Protein AF-A0A401JHW0-F1 (afdb_monomer_lite)

Organism: NCBI:txid1559896

Sequence (57 aa):
MDTTDQGFHQEALVPLSSETHAGEDVAIFARGPKAHLFHGVQEQNYIFHVMKDALDL

InterPro domains:
  IPR001952 Alkaline phosphatase [PF00245] (6-56)
  IPR001952 Alkaline phosphatase [PTHR11596] (2-55)
  IPR017850 Alkaline-phosphatase-like, core domain superfamily [G3DSA:3.40.720.10] (1-57)
  IPR017850 Alkaline-phosphatase-like, core domain superfamily [SSF53649] (2-57)

Structure (mmCIF, N/CA/C/O backbone):
data_AF-A0A401JHW0-F1
#
_entry.id   AF-A0A401JHW0-F1
#
loop_
_atom_site.group_PDB
_atom_site.id
_atom_site.type_symbol
_atom_site.label_atom_id
_atom_site.label_alt_id
_atom_site.label_comp_id
_atom_site.label_asym_id
_atom_site.label_entity_id
_atom_site.label_seq_id
_atom_site.pdbx_PDB_ins_code
_atom_site.Cartn_x
_atom_site.Cartn_y
_atom_site.Cartn_z
_atom_site.occupancy
_atom_site.B_iso_or_equiv
_atom_site.auth_seq_id
_atom_site.auth_comp_id
_atom_site.auth_asym_id
_atom_site.auth_atom_id
_atom_site.pdbx_PDB_model_num
ATOM 1 N N . MET A 1 1 ? 28.004 -19.308 -12.501 1.00 82.06 1 MET A N 1
ATOM 2 C CA . MET A 1 1 ? 27.192 -18.182 -12.009 1.00 82.06 1 MET A CA 1
ATOM 3 C C . MET A 1 1 ? 26.570 -18.643 -10.710 1.00 82.06 1 MET A C 1
ATOM 5 O O . MET A 1 1 ? 25.942 -19.695 -10.730 1.00 82.06 1 MET A O 1
ATOM 9 N N . ASP A 1 2 ? 26.820 -17.950 -9.606 1.00 93.38 2 ASP A N 1
ATOM 10 C CA . ASP A 1 2 ? 26.135 -18.218 -8.341 1.00 93.38 2 ASP A CA 1
ATOM 11 C C . ASP A 1 2 ? 24.924 -17.286 -8.259 1.00 93.38 2 ASP A C 1
ATOM 13 O O . ASP A 1 2 ? 25.079 -16.071 -8.180 1.00 93.38 2 ASP A O 1
ATOM 17 N N . THR A 1 3 ? 23.718 -17.845 -8.343 1.00 94.75 3 THR A N 1
ATOM 18 C CA . THR A 1 3 ? 22.470 -17.066 -8.295 1.00 94.75 3 THR A CA 1
ATOM 19 C C . THR A 1 3 ? 22.095 -16.642 -6.876 1.00 94.75 3 THR A C 1
ATOM 21 O O . THR A 1 3 ? 21.076 -15.981 -6.690 1.00 94.75 3 THR A O 1
ATOM 24 N N . THR A 1 4 ? 22.870 -17.072 -5.878 1.00 96.06 4 THR A N 1
ATOM 25 C CA . THR A 1 4 ? 22.682 -16.733 -4.464 1.00 96.06 4 THR A CA 1
ATOM 26 C C . THR A 1 4 ? 23.636 -15.634 -3.984 1.00 96.06 4 THR A C 1
ATOM 28 O O . THR A 1 4 ? 23.505 -15.175 -2.851 1.00 96.06 4 THR A O 1
ATOM 31 N N . ASP A 1 5 ? 24.563 -15.178 -4.837 1.00 97.50 5 ASP A N 1
ATOM 32 C CA . ASP A 1 5 ? 25.435 -14.035 -4.557 1.00 97.50 5 ASP A CA 1
ATOM 33 C C . ASP A 1 5 ? 24.602 -12.761 -4.311 1.00 97.50 5 ASP A C 1
ATOM 35 O O . ASP A 1 5 ? 23.650 -12.475 -5.038 1.00 97.50 5 ASP A O 1
ATOM 39 N N . GLN A 1 6 ? 24.968 -11.969 -3.298 1.00 96.19 6 GLN A N 1
ATOM 40 C CA . GLN A 1 6 ? 24.253 -10.748 -2.906 1.00 96.19 6 GLN A CA 1
ATOM 41 C C . GLN A 1 6 ? 24.173 -9.698 -4.033 1.00 96.19 6 GLN A C 1
ATOM 43 O O . GLN A 1 6 ? 23.247 -8.887 -4.048 1.00 96.19 6 GLN A O 1
ATOM 48 N N . GLY A 1 7 ? 25.140 -9.683 -4.956 1.00 95.31 7 GLY A N 1
ATOM 49 C CA . GLY A 1 7 ? 25.178 -8.772 -6.102 1.00 95.31 7 GLY A CA 1
ATOM 50 C C . GLY A 1 7 ? 24.488 -9.310 -7.358 1.00 95.31 7 GLY A C 1
ATOM 51 O O . GLY A 1 7 ? 24.438 -8.612 -8.378 1.00 95.31 7 GLY A O 1
ATOM 52 N N . PHE A 1 8 ? 23.976 -10.542 -7.323 1.00 96.56 8 PHE A N 1
ATOM 53 C CA . PHE A 1 8 ? 23.313 -11.143 -8.470 1.00 96.56 8 PHE A CA 1
ATOM 54 C C . PHE A 1 8 ? 21.954 -10.480 -8.726 1.00 96.56 8 PHE A C 1
ATOM 56 O O . PHE A 1 8 ? 21.085 -10.455 -7.859 1.00 96.56 8 PHE A O 1
ATOM 63 N N . HIS A 1 9 ? 21.763 -9.974 -9.945 1.00 96.06 9 HIS A N 1
ATOM 64 C CA . HIS A 1 9 ? 20.481 -9.455 -10.414 1.00 96.06 9 HIS A CA 1
ATOM 65 C C . HIS A 1 9 ? 19.800 -10.528 -11.259 1.00 96.06 9 HIS A C 1
ATOM 67 O O . HIS A 1 9 ? 20.392 -11.029 -12.218 1.00 96.06 9 HIS A O 1
ATOM 73 N N . GLN A 1 10 ? 18.568 -10.888 -10.901 1.00 96.75 10 GLN A N 1
ATOM 74 C CA . GLN A 1 10 ? 17.784 -11.857 -11.661 1.00 96.75 10 GLN A CA 1
ATOM 75 C C . GLN A 1 10 ? 17.474 -11.325 -13.066 1.00 96.75 10 GLN A C 1
ATOM 77 O O . GLN A 1 10 ? 17.418 -10.118 -13.305 1.00 96.75 10 GLN A O 1
ATOM 82 N N . GLU A 1 11 ? 17.281 -12.249 -14.005 1.00 96.12 11 GLU A N 1
ATOM 83 C CA . GLU A 1 11 ? 16.957 -11.912 -15.389 1.00 96.12 11 GLU A CA 1
ATOM 84 C C . GLU A 1 11 ? 15.627 -11.149 -15.470 1.00 96.12 11 GLU A C 1
ATOM 86 O O . GLU A 1 11 ? 14.644 -11.506 -14.820 1.00 96.12 11 GLU A O 1
ATOM 91 N N . ALA A 1 12 ? 15.594 -10.110 -16.306 1.00 96.81 12 ALA A N 1
ATOM 92 C CA . ALA A 1 12 ? 14.408 -9.309 -16.576 1.00 96.81 12 ALA A CA 1
ATOM 93 C C . ALA A 1 12 ? 14.082 -9.339 -18.072 1.00 96.81 12 ALA A C 1
ATOM 95 O O . ALA A 1 12 ? 14.977 -9.358 -18.917 1.00 96.81 12 ALA A O 1
ATOM 96 N N . LEU A 1 13 ? 12.790 -9.304 -18.408 1.00 98.31 13 LEU A N 1
ATOM 97 C CA . LEU A 1 13 ? 12.337 -9.314 -19.802 1.00 98.31 13 LEU A CA 1
ATOM 98 C C . LEU A 1 13 ? 12.624 -7.988 -20.527 1.00 98.31 13 LEU A C 1
ATOM 100 O O . LEU A 1 13 ? 12.862 -7.982 -21.733 1.00 98.31 13 LEU A O 1
ATOM 104 N N . VAL A 1 14 ? 12.585 -6.867 -19.802 1.00 98.19 14 VAL A N 1
ATOM 105 C CA . VAL A 1 14 ? 12.785 -5.517 -20.344 1.00 98.19 14 VAL A CA 1
ATOM 106 C C . VAL A 1 14 ? 13.970 -4.864 -19.628 1.00 98.19 14 VAL A C 1
ATOM 108 O O . VAL A 1 14 ? 13.942 -4.764 -18.401 1.00 98.19 14 VAL A O 1
ATOM 111 N N . PRO A 1 15 ? 15.007 -4.405 -20.354 1.00 97.25 15 PRO A N 1
ATOM 112 C CA . PRO A 1 15 ? 16.160 -3.766 -19.736 1.00 97.25 15 PRO A CA 1
ATOM 113 C C . PRO A 1 15 ? 15.813 -2.332 -19.326 1.00 97.25 15 PRO A C 1
ATOM 115 O O . PRO A 1 15 ? 15.548 -1.477 -20.172 1.00 97.25 15 PRO A O 1
ATOM 118 N N . LEU A 1 16 ? 15.852 -2.063 -18.025 1.00 97.88 16 LEU A N 1
ATOM 119 C CA . LEU A 1 16 ? 15.678 -0.733 -17.447 1.00 97.88 16 LEU A CA 1
ATOM 120 C C . LEU A 1 16 ? 16.864 -0.408 -16.537 1.00 97.88 16 LEU A C 1
ATOM 122 O O . LEU A 1 16 ? 17.523 -1.304 -16.015 1.00 97.88 16 LEU A O 1
ATOM 126 N N . SER A 1 17 ? 17.133 0.883 -16.327 1.00 97.25 17 SER A N 1
ATOM 127 C CA . SER A 1 17 ? 18.140 1.326 -15.352 1.00 97.25 17 SER A CA 1
ATOM 128 C C . SER A 1 17 ? 17.709 1.083 -13.901 1.00 97.25 17 SER A C 1
ATOM 130 O O . SER A 1 17 ? 18.547 1.107 -13.004 1.00 97.25 17 SER A O 1
ATOM 132 N N . SER A 1 18 ? 16.410 0.878 -13.674 1.00 97.56 18 SER A N 1
ATOM 133 C CA . SER A 1 18 ? 15.785 0.579 -12.390 1.00 97.56 18 SER A CA 1
ATOM 134 C C . SER A 1 18 ? 14.503 -0.216 -12.645 1.00 97.56 18 SER A C 1
ATOM 136 O O . SER A 1 18 ? 13.819 0.026 -13.641 1.00 97.56 18 SER A O 1
ATOM 138 N N . GLU A 1 19 ? 14.205 -1.181 -11.778 1.00 97.94 19 GLU A N 1
ATOM 139 C CA . GLU A 1 19 ? 12.941 -1.917 -11.816 1.00 97.94 19 GLU A CA 1
ATOM 140 C C . GLU A 1 19 ? 11.754 -0.978 -11.535 1.00 97.94 19 GLU A C 1
ATOM 142 O O . GLU A 1 19 ? 11.906 0.090 -10.936 1.00 97.94 19 GLU A O 1
ATOM 147 N N . THR A 1 20 ? 10.578 -1.336 -12.048 1.00 97.81 20 THR A N 1
ATOM 148 C CA . THR A 1 20 ? 9.342 -0.580 -11.837 1.00 97.81 20 THR A CA 1
ATOM 149 C C . THR A 1 20 ? 8.419 -1.337 -10.908 1.00 97.81 20 THR A C 1
ATOM 151 O O . THR A 1 20 ? 8.197 -2.523 -11.128 1.00 97.81 20 THR A O 1
ATOM 154 N N . HIS A 1 21 ? 7.754 -0.624 -10.003 1.00 98.12 21 HIS A N 1
ATOM 155 C CA . HIS A 1 21 ? 6.732 -1.223 -9.153 1.00 98.12 21 HIS A CA 1
ATOM 156 C C . HIS A 1 21 ? 5.627 -1.898 -9.972 1.00 98.12 21 HIS A C 1
ATOM 158 O O . HIS A 1 21 ? 5.183 -1.377 -11.001 1.00 98.12 21 HIS A O 1
ATOM 164 N N . ALA A 1 22 ? 5.143 -3.021 -9.456 1.00 97.94 22 ALA A N 1
ATOM 165 C CA . ALA A 1 22 ? 3.934 -3.659 -9.934 1.00 97.94 22 ALA A CA 1
ATOM 166 C C . ALA A 1 22 ? 2.686 -3.042 -9.254 1.00 97.94 22 ALA A C 1
ATOM 168 O O . ALA A 1 22 ? 2.785 -2.340 -8.244 1.00 97.94 22 ALA A O 1
ATOM 169 N N . GLY A 1 23 ? 1.528 -3.182 -9.905 1.00 97.69 23 GLY A N 1
ATOM 170 C CA . GLY A 1 23 ? 0.274 -2.501 -9.546 1.00 97.69 23 GLY A CA 1
ATOM 171 C C . GLY A 1 23 ? -0.812 -3.434 -9.014 1.00 97.69 23 GLY A C 1
ATOM 172 O O . GLY A 1 23 ? -1.991 -3.097 -9.105 1.00 97.69 23 GLY A O 1
ATOM 173 N N . GLU A 1 24 ? -0.438 -4.627 -8.563 1.00 98.19 24 GLU A N 1
ATOM 174 C CA . GLU A 1 24 ? -1.339 -5.611 -7.974 1.00 98.19 24 GLU A CA 1
ATOM 175 C C . GLU A 1 24 ? -1.802 -5.225 -6.565 1.00 98.19 24 GLU A C 1
ATOM 177 O O . GLU A 1 24 ? -1.183 -4.420 -5.866 1.00 98.19 24 GLU A O 1
ATOM 182 N N . ASP A 1 25 ? -2.893 -5.854 -6.131 1.00 98.25 25 ASP A N 1
ATOM 183 C CA . ASP A 1 25 ? -3.395 -5.717 -4.769 1.00 98.25 25 ASP A CA 1
ATOM 184 C C . ASP A 1 25 ? -2.355 -6.195 -3.742 1.00 98.25 25 ASP A C 1
ATOM 186 O O . ASP A 1 25 ? -1.734 -7.250 -3.891 1.00 98.25 25 ASP A O 1
ATOM 190 N N . VAL A 1 26 ? -2.228 -5.452 -2.638 1.00 98.19 26 VAL A N 1
ATOM 191 C CA . VAL A 1 26 ? -1.353 -5.802 -1.509 1.00 98.19 26 VAL A CA 1
ATOM 192 C C . VAL A 1 26 ? -2.159 -6.247 -0.291 1.00 98.19 26 VAL A C 1
ATOM 194 O O . VAL A 1 26 ? -3.267 -5.777 -0.036 1.00 98.19 26 VAL A O 1
ATOM 197 N N . ALA A 1 27 ? -1.587 -7.156 0.499 1.00 98.25 27 ALA A N 1
ATOM 198 C CA . ALA A 1 27 ? -2.253 -7.692 1.680 1.00 98.25 27 ALA A CA 1
ATOM 199 C C . ALA A 1 27 ? -2.345 -6.665 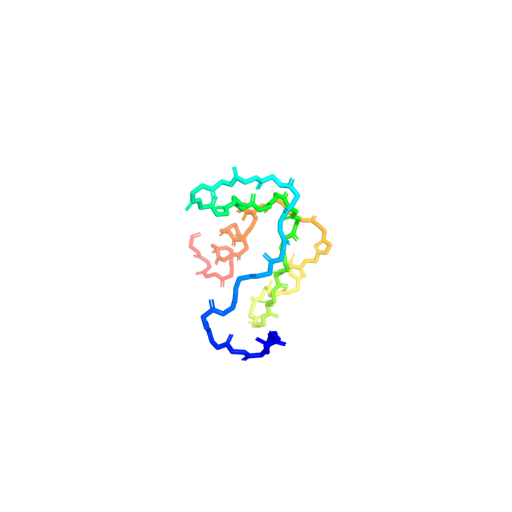2.823 1.00 98.25 27 ALA A C 1
ATOM 201 O O . ALA A 1 27 ? -1.392 -5.940 3.111 1.00 98.25 27 ALA A O 1
ATOM 202 N N . ILE A 1 28 ? -3.470 -6.685 3.544 1.00 98.44 28 ILE A N 1
ATOM 203 C CA . ILE A 1 28 ? -3.657 -5.963 4.808 1.00 98.44 28 ILE A CA 1
ATOM 204 C C . ILE A 1 28 ? -3.740 -6.987 5.944 1.00 98.44 28 ILE A C 1
ATOM 206 O O . ILE A 1 28 ? -4.579 -7.886 5.922 1.00 98.44 28 ILE A O 1
ATOM 210 N N . PHE A 1 29 ? -2.899 -6.824 6.968 1.00 98.38 29 PHE A N 1
ATOM 211 C CA . PHE A 1 29 ? -2.958 -7.604 8.207 1.00 98.38 29 PHE A CA 1
ATOM 212 C C . PHE A 1 29 ? -3.370 -6.692 9.362 1.00 98.38 29 PHE A C 1
ATOM 214 O O . PHE A 1 29 ? -2.726 -5.672 9.605 1.00 98.38 29 PHE A O 1
ATOM 221 N N . ALA A 1 30 ? -4.423 -7.057 10.096 1.00 98.31 30 ALA A N 1
ATOM 222 C CA . ALA A 1 30 ? -4.966 -6.228 11.169 1.00 98.31 30 ALA A CA 1
ATOM 223 C C . ALA A 1 30 ? -5.277 -7.034 12.438 1.00 98.31 30 ALA A C 1
ATOM 225 O O . ALA A 1 30 ? -5.711 -8.184 12.384 1.00 98.31 30 ALA A O 1
ATOM 226 N N . ARG A 1 31 ? -5.079 -6.403 13.601 1.00 98.44 31 ARG A N 1
ATOM 227 C CA . ARG A 1 31 ? -5.432 -6.934 14.927 1.00 98.44 31 ARG A CA 1
ATOM 228 C C . ARG A 1 31 ? -5.784 -5.780 15.865 1.00 98.44 31 ARG A C 1
ATOM 230 O O . ARG A 1 31 ? -5.079 -4.778 15.870 1.00 98.44 31 ARG A O 1
ATOM 237 N N . GLY A 1 32 ? -6.807 -5.955 16.704 1.00 97.88 32 GLY A N 1
ATOM 238 C CA . GLY A 1 32 ? -7.226 -4.966 17.706 1.00 97.88 32 GLY A CA 1
ATOM 239 C C . GLY A 1 32 ? -8.652 -4.445 17.485 1.00 97.88 32 GLY A C 1
ATOM 240 O O . GLY A 1 32 ? -9.421 -5.072 16.747 1.00 97.88 32 GLY A O 1
ATOM 241 N N . PRO A 1 33 ? -9.031 -3.330 18.141 1.00 98.00 33 PRO A N 1
ATOM 242 C CA . PRO A 1 33 ? -10.336 -2.698 17.961 1.00 98.00 33 PRO A CA 1
ATOM 243 C C . PRO A 1 33 ? -10.647 -2.460 16.483 1.00 98.00 33 PRO A C 1
ATOM 245 O O . PRO A 1 33 ? -9.791 -2.017 15.723 1.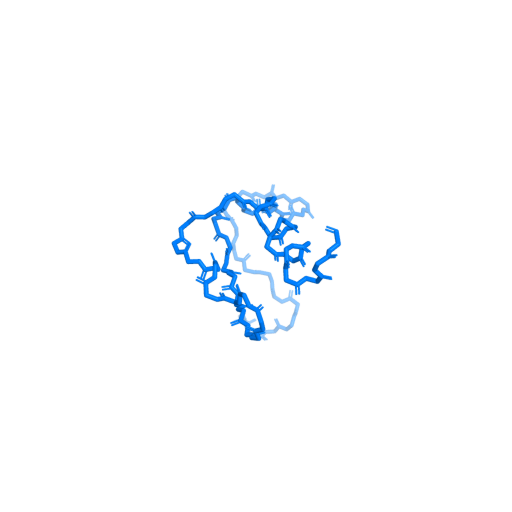00 98.00 33 PRO A O 1
ATOM 248 N N . LYS A 1 34 ? -11.870 -2.806 16.076 1.00 98.12 34 LYS A N 1
ATOM 249 C CA . LYS A 1 34 ? -12.377 -2.669 14.700 1.00 98.12 34 LYS A CA 1
ATOM 250 C C . LYS A 1 34 ? -11.562 -3.385 13.599 1.00 98.12 34 LYS A C 1
ATOM 252 O O . LYS A 1 34 ? -11.870 -3.226 12.426 1.00 98.12 34 LYS A O 1
ATOM 257 N N . ALA A 1 35 ? -10.611 -4.268 13.935 1.00 98.50 35 ALA A N 1
ATOM 258 C CA . ALA A 1 35 ? -9.823 -5.009 12.937 1.00 98.50 35 ALA A CA 1
ATOM 259 C C . ALA A 1 35 ? -10.669 -5.898 12.004 1.00 98.50 35 ALA A C 1
ATOM 261 O O . ALA A 1 35 ? -10.279 -6.125 10.866 1.00 98.50 35 ALA A O 1
ATOM 262 N N . HIS A 1 36 ? -11.839 -6.359 12.460 1.00 98.12 36 HIS A N 1
ATOM 263 C CA . HIS A 1 36 ? -12.788 -7.138 11.655 1.00 98.12 36 HIS A CA 1
ATOM 264 C C . HIS A 1 36 ? -13.385 -6.360 10.468 1.00 98.12 36 HIS A C 1
ATOM 266 O O . HIS A 1 36 ? -13.993 -6.976 9.598 1.00 98.12 36 HIS A O 1
ATOM 272 N N . LEU A 1 37 ? -13.225 -5.031 10.424 1.00 98.25 37 LEU A N 1
ATOM 273 C CA . LEU A 1 37 ? -13.610 -4.213 9.272 1.00 98.25 37 LEU A CA 1
ATOM 274 C C . LEU A 1 37 ? -12.670 -4.429 8.076 1.00 98.25 37 LEU A C 1
ATOM 276 O O . LEU A 1 37 ? -13.081 -4.258 6.935 1.00 98.25 37 LEU A O 1
ATOM 280 N N . PHE A 1 38 ? -11.429 -4.869 8.303 1.00 98.25 38 PHE A N 1
ATOM 281 C CA . PHE A 1 38 ? -10.544 -5.283 7.217 1.00 98.25 38 PHE A CA 1
ATOM 282 C C . PHE A 1 38 ? -10.916 -6.688 6.736 1.00 98.25 38 PHE A C 1
ATOM 284 O O . PHE A 1 38 ? -10.520 -7.693 7.326 1.00 98.25 38 PHE A O 1
ATOM 291 N N . HIS A 1 39 ? -11.689 -6.752 5.654 1.00 97.88 39 HI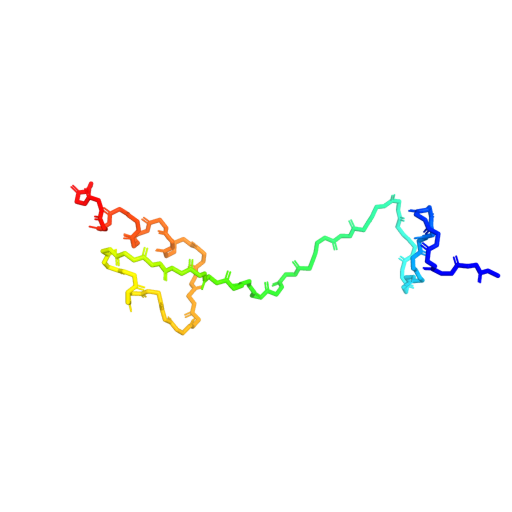S A N 1
ATOM 292 C CA . HIS A 1 39 ? -12.086 -7.995 4.997 1.00 97.88 39 HIS A CA 1
ATOM 293 C C . HIS A 1 39 ? -12.253 -7.793 3.485 1.00 97.88 39 HIS A C 1
ATOM 295 O O . HIS A 1 39 ? -12.586 -6.699 3.030 1.00 97.88 39 HIS A O 1
ATOM 301 N N . GLY A 1 40 ? -12.103 -8.867 2.705 1.00 98.06 40 GLY A N 1
ATOM 302 C CA . GLY A 1 40 ? -12.273 -8.827 1.248 1.00 98.06 40 GLY A CA 1
ATOM 303 C C . GLY A 1 40 ? -11.233 -7.961 0.529 1.00 98.06 40 GLY A C 1
ATOM 304 O O . GLY A 1 40 ? -10.128 -7.770 1.031 1.00 98.06 40 GLY A O 1
ATOM 305 N N . VAL A 1 41 ? -11.605 -7.461 -0.652 1.00 98.38 41 VAL A N 1
ATOM 306 C CA . VAL A 1 41 ? -10.823 -6.494 -1.439 1.00 98.38 41 VAL A CA 1
ATOM 307 C C . VAL A 1 41 ? -11.350 -5.096 -1.137 1.00 98.38 41 VAL A C 1
ATOM 309 O O . VAL A 1 41 ? -12.564 -4.890 -1.119 1.00 98.38 41 VAL A O 1
ATOM 312 N N . GLN A 1 42 ? -10.445 -4.160 -0.867 1.00 98.50 42 GLN A N 1
ATOM 313 C CA . GLN A 1 42 ? -10.766 -2.797 -0.452 1.00 98.50 42 GLN A CA 1
ATOM 314 C C . GLN A 1 42 ? -9.853 -1.807 -1.170 1.00 98.50 42 GLN A C 1
ATOM 316 O O . GLN A 1 42 ? -8.689 -2.104 -1.428 1.00 98.50 42 GLN A O 1
ATOM 321 N N . GLU A 1 43 ? -10.361 -0.604 -1.410 1.00 98.62 43 GLU A N 1
ATOM 322 C CA . GLU A 1 43 ? -9.541 0.517 -1.871 1.00 98.62 43 GLU A CA 1
ATOM 323 C C . GLU A 1 43 ? -8.510 0.915 -0.803 1.00 98.62 43 GLU A C 1
ATOM 325 O O . GLU A 1 43 ? -8.805 0.897 0.395 1.00 98.62 43 GLU A O 1
ATOM 330 N N . GLN A 1 44 ? -7.304 1.339 -1.203 1.00 98.62 44 GLN A N 1
ATOM 331 C CA . GLN A 1 44 ? -6.224 1.645 -0.249 1.00 98.62 44 GLN A CA 1
ATOM 332 C C . GLN A 1 44 ? -6.608 2.750 0.760 1.00 98.62 44 GLN A C 1
ATOM 334 O O . GLN A 1 44 ? -6.198 2.700 1.923 1.00 98.62 44 GLN A O 1
ATOM 339 N N . ASN A 1 45 ? -7.447 3.722 0.373 1.00 98.62 45 ASN A N 1
ATOM 340 C CA . ASN A 1 45 ? -7.917 4.774 1.286 1.00 98.62 45 ASN A CA 1
ATOM 341 C C . ASN A 1 45 ? -8.844 4.246 2.398 1.00 98.62 45 ASN A C 1
ATOM 343 O O . ASN A 1 45 ? -9.035 4.927 3.408 1.00 98.62 45 ASN A O 1
ATOM 347 N N . TYR A 1 46 ? -9.389 3.035 2.263 1.00 98.62 46 TYR A N 1
ATOM 348 C CA . TYR A 1 46 ? -10.183 2.384 3.305 1.00 98.62 46 TYR A CA 1
ATOM 349 C C . TYR A 1 46 ? -9.390 2.198 4.607 1.00 98.62 46 TYR A C 1
ATOM 351 O O . TYR A 1 46 ? -9.959 2.329 5.692 1.00 98.62 46 TYR A O 1
ATOM 359 N N . ILE A 1 47 ? -8.065 2.006 4.516 1.00 98.62 47 ILE A N 1
ATOM 360 C CA . ILE A 1 47 ? -7.163 1.915 5.676 1.00 98.62 47 ILE A CA 1
ATOM 361 C C . ILE A 1 47 ? -7.321 3.135 6.581 1.00 98.62 47 ILE A C 1
ATOM 363 O O . ILE A 1 47 ? -7.520 2.991 7.787 1.00 98.62 47 ILE A O 1
ATOM 367 N N . PHE A 1 48 ? -7.298 4.335 5.997 1.00 98.62 48 PHE A N 1
ATOM 368 C CA . PHE A 1 48 ? -7.474 5.573 6.748 1.00 98.62 48 PHE A CA 1
ATOM 369 C C . PHE A 1 48 ? -8.834 5.618 7.449 1.00 98.62 48 PHE A C 1
ATOM 371 O O . PHE A 1 48 ? -8.904 5.960 8.628 1.00 98.62 48 PHE A O 1
ATOM 378 N N . HIS A 1 49 ? -9.911 5.256 6.750 1.00 98.56 49 HIS A N 1
ATOM 379 C CA . HIS A 1 49 ? -11.259 5.318 7.312 1.00 98.56 49 HIS A CA 1
ATOM 380 C C . HIS A 1 49 ? -11.452 4.342 8.475 1.00 98.56 49 HIS A C 1
ATOM 382 O O . HIS A 1 49 ? -11.993 4.741 9.506 1.00 98.56 49 HIS A O 1
ATOM 388 N N . VAL A 1 50 ? -10.953 3.10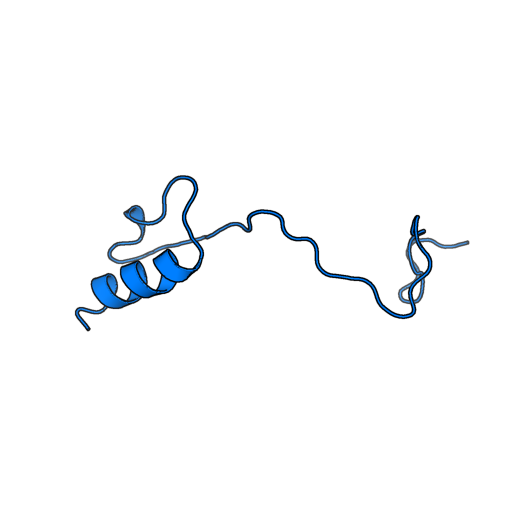9 8.357 1.00 98.44 50 VAL A N 1
ATOM 389 C CA . VAL A 1 50 ? -11.011 2.129 9.452 1.00 98.44 50 VAL A CA 1
ATOM 390 C C . VAL A 1 50 ? -10.154 2.570 10.635 1.00 98.44 50 VAL A C 1
ATOM 392 O O . VAL A 1 50 ? -10.593 2.450 11.775 1.00 98.44 50 VAL A O 1
ATOM 395 N N . MET A 1 51 ? -8.956 3.115 10.396 1.00 98.62 51 MET A N 1
ATOM 396 C CA . MET A 1 51 ? -8.104 3.625 11.477 1.00 98.62 51 MET A CA 1
ATOM 397 C C . MET A 1 51 ? -8.732 4.822 12.193 1.00 98.62 51 MET A C 1
ATOM 399 O O . MET A 1 51 ? -8.707 4.874 13.420 1.00 98.62 51 MET A O 1
ATOM 403 N N . LYS A 1 52 ? -9.311 5.763 11.439 1.00 98.50 52 LYS A N 1
ATOM 404 C CA . LYS A 1 52 ? -10.037 6.910 11.992 1.00 98.50 52 LYS A CA 1
ATOM 405 C C . LYS A 1 52 ? -11.181 6.441 12.886 1.00 98.50 52 LYS A C 1
ATOM 407 O O . LYS A 1 52 ? -11.281 6.882 14.025 1.00 98.50 52 LYS A O 1
ATOM 412 N N . ASP A 1 53 ? -11.993 5.517 12.379 1.00 97.88 53 ASP A N 1
ATOM 413 C CA . ASP A 1 53 ? -13.106 4.949 13.129 1.00 97.88 53 ASP A CA 1
ATOM 414 C C . ASP A 1 53 ? -12.603 4.201 14.376 1.00 97.88 53 ASP A C 1
ATOM 416 O O . ASP A 1 53 ? -13.131 4.392 15.463 1.00 97.88 53 ASP A O 1
ATOM 420 N N . ALA A 1 54 ? -11.544 3.395 14.279 1.00 98.19 54 ALA A N 1
ATOM 421 C CA . ALA A 1 54 ? -10.990 2.657 15.421 1.00 98.19 54 ALA A CA 1
ATOM 422 C C . ALA A 1 54 ? -10.473 3.553 16.559 1.00 98.19 54 ALA A C 1
ATOM 424 O O . ALA A 1 54 ? -10.416 3.098 17.702 1.00 98.19 54 ALA A O 1
ATOM 425 N N . LEU A 1 55 ? -10.084 4.790 16.243 1.00 98.19 55 LEU A N 1
ATOM 426 C CA . LEU A 1 55 ? -9.539 5.767 17.187 1.00 98.19 55 LEU A CA 1
ATOM 427 C C . LEU A 1 55 ? -10.567 6.813 17.649 1.00 98.19 55 LEU A C 1
ATOM 429 O O . LEU A 1 55 ? -10.194 7.697 18.416 1.00 98.19 55 LEU A O 1
ATOM 433 N N . ASP A 1 56 ? -11.821 6.721 17.191 1.00 96.38 56 A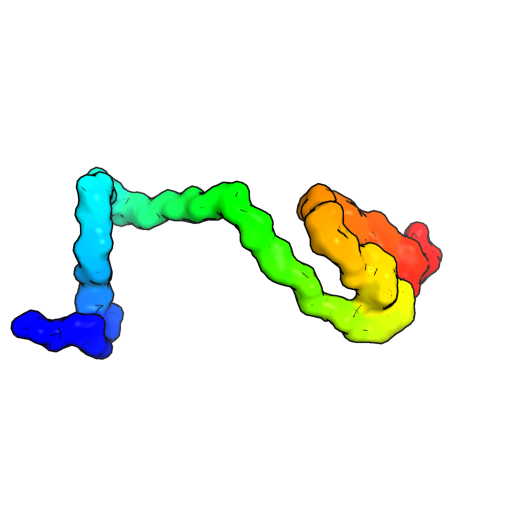SP A N 1
ATOM 434 C CA . ASP A 1 56 ? -12.880 7.712 17.433 1.00 96.38 56 ASP A CA 1
ATOM 435 C C . ASP A 1 56 ? -12.423 9.165 17.135 1.00 96.38 56 ASP A C 1
ATOM 437 O O . ASP A 1 56 ? -12.689 10.096 17.901 1.00 96.38 56 ASP A O 1
ATOM 441 N N . LEU A 1 57 ? -11.701 9.347 16.018 1.00 95.19 57 LEU A N 1
ATOM 442 C CA . LEU A 1 57 ? -11.170 10.635 15.526 1.00 95.19 57 LEU A CA 1
ATOM 443 C C . LEU A 1 57 ? -12.079 11.321 14.494 1.00 95.19 57 LEU A C 1
ATOM 445 O O . LEU A 1 57 ? -12.948 10.654 13.889 1.00 95.19 57 LEU A O 1
#

Secondary structure (DSSP, 8-state):
--TTSTTPPPP-SS--SS-----S-------STTGGG--SS--TTHHHHHHHHHTT-

pLDDT: mean 97.4, std 2.33, range [82.06, 98.62]
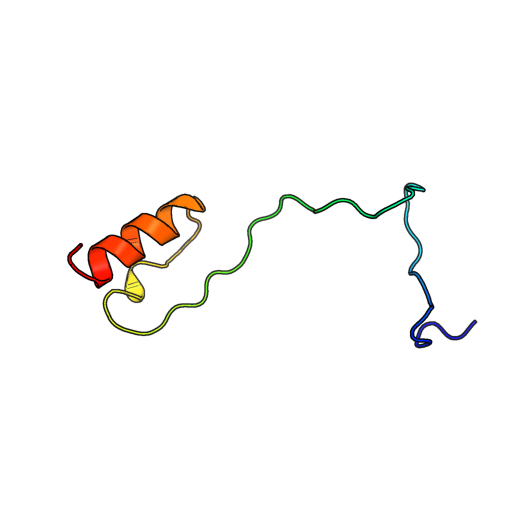
Foldseek 3Di:
DDCPDPPHDDDDPDDDPDDDDDDDDDDDDDDDQQRVVPDDDDDPCVVVVSVCVSVVD

Radius of gyration: 18.93 Å; chains: 1; bounding box: 41×29×38 Å